Protein AF-A0ABD2FEE1-F1 (afdb_monomer)

Solvent-accessible surface area (backbone atoms only — not comparable to full-atom values): 7952 Å² total; per-residue (Å²): 116,72,44,91,71,91,64,67,90,88,63,53,66,87,74,91,76,68,91,64,96,68,89,80,49,99,90,56,87,85,88,85,85,83,93,76,57,69,76,60,55,74,72,54,55,78,47,76,75,32,64,66,50,75,69,55,56,52,48,51,48,55,50,54,52,52,53,50,50,52,54,55,58,57,72,69,66,71,54,83,91,71,59,72,97,54,96,89,64,86,84,78,61,66,69,58,56,51,54,50,51,56,52,48,52,55,46,42,77,76,35,79,62,73,82,79,117

Nearest PDB structures (foldseek):
  3wvz-assembly1_A  TM=9.418E-01  e=2.357E-13  Homo sapiens
  3ww0-assembly1_B  TM=7.562E-01  e=2.336E-09  Homo sapiens
  3ww0-assembly1_A  TM=5.260E-01  e=1.194E-09  Homo sapiens
  3wvz-assembly1_B  TM=5.230E-01  e=1.024E-08  Homo sapiens

pLDDT: mean 85.15, std 11.58, range [54.41, 98.0]

Organism: Daubentonia madagascariensis (NCBI:txid31869)

Structure (mmCIF, N/CA/C/O backbone):
data_AF-A0ABD2FEE1-F1
#
_entry.id   AF-A0ABD2FEE1-F1
#
loop_
_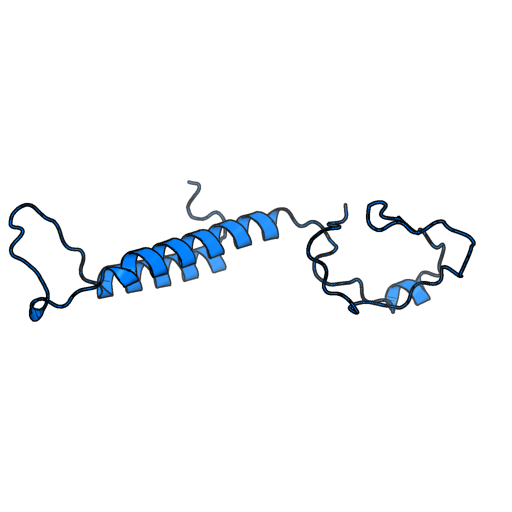atom_site.group_PDB
_atom_site.id
_atom_site.type_symbol
_atom_site.label_atom_id
_atom_site.label_alt_id
_atom_site.label_comp_id
_atom_site.label_asym_id
_atom_site.label_entity_id
_atom_site.label_seq_id
_atom_site.pdbx_PDB_ins_code
_atom_site.Cartn_x
_atom_site.Cartn_y
_atom_site.Cartn_z
_atom_site.occupancy
_atom_site.B_iso_or_equiv
_atom_site.auth_seq_id
_atom_site.auth_comp_id
_atom_site.auth_asym_id
_atom_site.auth_atom_id
_atom_site.pdbx_PDB_model_num
ATOM 1 N N . VAL A 1 1 ? 13.508 7.744 -22.233 1.00 68.44 1 VAL A N 1
ATOM 2 C CA . VAL A 1 1 ? 13.629 8.662 -21.073 1.00 68.44 1 VAL A CA 1
ATOM 3 C C . VAL A 1 1 ? 14.048 7.817 -19.885 1.00 68.44 1 VAL A C 1
ATOM 5 O O . VAL A 1 1 ? 13.447 6.763 -19.705 1.00 68.44 1 VAL A O 1
ATOM 8 N N . TRP A 1 2 ? 15.080 8.231 -19.147 1.00 73.75 2 TRP A N 1
ATOM 9 C CA . TRP A 1 2 ? 15.663 7.451 -18.049 1.00 73.75 2 TRP A CA 1
ATOM 10 C C . TRP A 1 2 ? 15.433 8.131 -16.696 1.00 73.75 2 TRP A C 1
ATOM 12 O O . TRP A 1 2 ? 15.519 9.359 -16.611 1.00 73.75 2 TRP A O 1
ATOM 22 N N . LEU A 1 3 ? 15.146 7.345 -15.657 1.00 71.88 3 LEU A N 1
ATOM 23 C CA . LEU A 1 3 ? 15.108 7.798 -14.271 1.00 71.88 3 LEU A CA 1
ATOM 24 C C . LEU A 1 3 ? 16.525 7.674 -13.698 1.00 71.88 3 LEU A C 1
ATOM 26 O O . LEU A 1 3 ? 17.106 6.595 -13.717 1.00 71.88 3 LEU A O 1
ATOM 30 N N . LEU A 1 4 ? 17.093 8.777 -13.209 1.00 74.88 4 LEU A N 1
ATOM 31 C CA . LEU A 1 4 ? 18.464 8.800 -12.671 1.00 74.88 4 LEU A CA 1
ATOM 32 C C . LEU A 1 4 ? 18.514 8.783 -11.132 1.00 74.88 4 LEU A C 1
ATOM 34 O O . LEU A 1 4 ? 19.596 8.813 -10.553 1.00 74.88 4 LEU A O 1
ATOM 38 N N . GLY A 1 5 ? 17.359 8.768 -10.460 1.00 69.38 5 GLY A N 1
ATOM 39 C CA . GLY A 1 5 ? 17.252 8.746 -8.999 1.00 69.38 5 GLY A CA 1
ATOM 40 C C . GLY A 1 5 ? 16.761 7.396 -8.480 1.00 69.38 5 GLY A C 1
ATOM 41 O O . GLY A 1 5 ? 15.926 6.765 -9.117 1.00 69.38 5 GLY A O 1
ATOM 42 N N . GLY A 1 6 ? 17.246 6.974 -7.309 1.00 68.94 6 GLY A N 1
ATOM 43 C CA . GLY A 1 6 ? 16.763 5.765 -6.627 1.00 68.94 6 GLY A CA 1
ATOM 44 C C . GLY A 1 6 ? 17.274 4.431 -7.184 1.00 68.94 6 GLY A C 1
ATOM 45 O O . GLY A 1 6 ? 16.699 3.402 -6.847 1.00 68.94 6 GLY A O 1
ATOM 46 N N . GLY A 1 7 ? 18.320 4.438 -8.018 1.00 68.06 7 GLY A N 1
ATOM 47 C CA . GLY A 1 7 ? 18.999 3.213 -8.454 1.00 68.06 7 GLY A CA 1
ATOM 48 C C . GLY A 1 7 ? 19.812 2.574 -7.324 1.00 68.06 7 GLY A C 1
ATOM 49 O O . GLY A 1 7 ? 20.407 3.284 -6.508 1.00 68.06 7 GLY A O 1
ATOM 50 N N . GLU A 1 8 ? 19.840 1.242 -7.276 1.00 73.25 8 GLU A N 1
ATOM 51 C CA . GLU A 1 8 ? 20.634 0.489 -6.305 1.00 73.25 8 GLU A CA 1
ATOM 52 C C . GLU A 1 8 ? 22.112 0.449 -6.732 1.00 73.25 8 GLU A C 1
ATOM 54 O O . GLU A 1 8 ? 22.450 0.190 -7.890 1.00 73.25 8 GLU A O 1
ATOM 59 N N . ALA A 1 9 ? 23.023 0.754 -5.80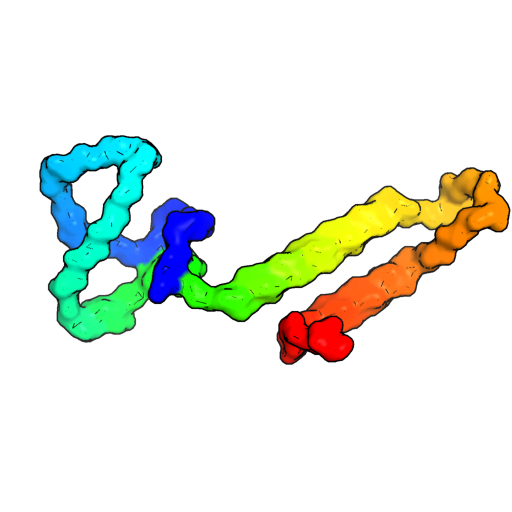4 1.00 74.69 9 ALA A N 1
ATOM 60 C CA . ALA A 1 9 ? 24.450 0.766 -6.102 1.00 74.69 9 ALA A CA 1
ATOM 61 C C . ALA A 1 9 ? 24.968 -0.666 -6.316 1.00 74.69 9 ALA A C 1
ATOM 63 O O . ALA A 1 9 ? 24.845 -1.506 -5.431 1.00 74.69 9 ALA A O 1
ATOM 64 N N . GLY A 1 10 ? 25.607 -0.920 -7.461 1.00 73.81 10 GLY A N 1
ATOM 65 C CA . GLY A 1 10 ? 26.174 -2.232 -7.800 1.00 73.81 10 GLY A CA 1
ATOM 66 C C . GLY A 1 10 ? 25.275 -3.115 -8.668 1.00 73.81 10 GLY A C 1
ATOM 67 O O . GLY A 1 10 ? 25.698 -4.205 -9.047 1.00 73.81 10 GLY A O 1
ATOM 68 N N . GLU A 1 11 ? 24.078 -2.647 -9.025 1.00 73.75 11 GLU A N 1
ATOM 69 C CA . GLU A 1 11 ? 23.214 -3.309 -10.001 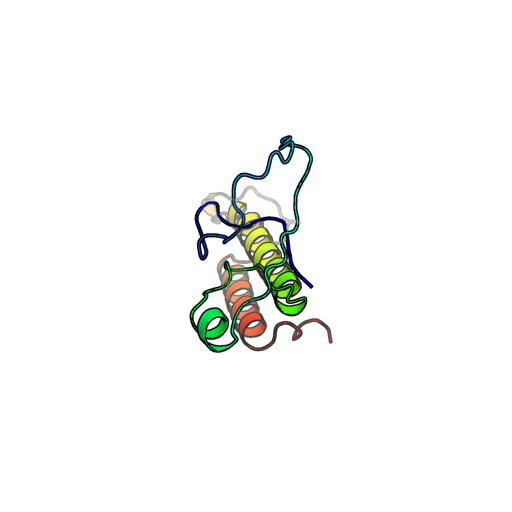1.00 73.75 11 GLU A CA 1
ATOM 70 C C . GLU A 1 11 ? 23.647 -2.965 -11.443 1.00 73.75 11 GLU A C 1
ATOM 72 O O . GLU A 1 11 ? 24.095 -1.849 -11.717 1.00 73.75 11 GLU A O 1
ATOM 77 N N . GLY A 1 12 ? 23.494 -3.910 -12.379 1.00 74.00 12 GLY A N 1
ATOM 78 C CA . GLY A 1 12 ? 23.735 -3.706 -13.816 1.00 74.00 12 GLY A CA 1
ATOM 79 C C . GLY A 1 12 ? 25.064 -4.229 -14.359 1.00 74.00 12 GLY A C 1
ATOM 80 O O . GLY A 1 12 ? 25.919 -4.748 -13.644 1.00 74.00 12 GLY A O 1
ATOM 81 N N . SER A 1 13 ? 25.222 -4.105 -15.677 1.00 79.38 13 SER A N 1
ATOM 82 C CA . SER A 1 13 ? 26.444 -4.504 -16.386 1.00 79.38 13 SER A CA 1
ATOM 83 C C . SER A 1 13 ? 27.573 -3.486 -16.163 1.00 79.38 13 SER A C 1
ATOM 85 O O . SER A 1 13 ? 27.320 -2.289 -16.020 1.00 79.38 13 SER A O 1
ATOM 87 N N . GLN A 1 14 ? 28.832 -3.940 -16.155 1.00 82.56 14 GLN A N 1
ATOM 88 C CA . GLN A 1 14 ? 29.983 -3.028 -16.113 1.00 82.56 14 GLN A CA 1
ATOM 89 C C . GLN A 1 14 ? 30.017 -2.121 -17.350 1.00 82.56 14 GLN A C 1
ATOM 91 O O . GLN A 1 14 ? 29.641 -2.531 -18.445 1.00 82.56 14 GLN A O 1
ATOM 96 N N . HIS A 1 15 ? 30.496 -0.886 -17.182 1.00 84.94 15 HIS A N 1
ATOM 97 C CA . HIS A 1 15 ? 30.536 0.094 -18.264 1.00 84.94 15 HIS A CA 1
ATOM 98 C C . HIS A 1 15 ? 31.853 0.031 -19.069 1.00 84.94 15 HIS A C 1
ATOM 100 O O . HIS A 1 15 ? 32.925 -0.127 -18.478 1.00 84.94 15 HIS A O 1
ATOM 106 N N . PRO A 1 16 ? 31.832 0.268 -20.395 1.00 86.62 16 PRO A N 1
ATOM 107 C CA . PRO A 1 16 ? 33.035 0.254 -21.236 1.00 86.62 16 PRO A CA 1
ATOM 108 C C . PRO A 1 16 ? 33.882 1.538 -21.133 1.00 86.62 16 PRO A C 1
ATOM 110 O O . PRO A 1 16 ? 34.928 1.651 -21.771 1.00 86.62 16 PRO A O 1
ATOM 113 N N . PHE A 1 17 ? 33.453 2.535 -20.348 1.00 85.69 17 PHE A N 1
ATOM 114 C CA . PHE A 1 17 ? 34.181 3.796 -20.200 1.00 85.69 17 PHE A CA 1
ATOM 115 C C . PHE A 1 17 ? 35.471 3.594 -19.396 1.00 85.69 17 PHE A C 1
ATOM 117 O O . PHE A 1 17 ? 35.440 3.398 -18.179 1.00 85.69 17 PHE A O 1
ATOM 124 N N . GLY A 1 18 ? 36.613 3.660 -20.082 1.00 79.25 18 GLY A N 1
ATOM 125 C CA . GLY A 1 18 ? 37.927 3.684 -19.444 1.00 79.25 18 GLY A CA 1
ATOM 126 C C . GLY A 1 18 ? 38.130 4.928 -18.572 1.00 79.25 18 GLY A C 1
ATOM 127 O O . GLY A 1 18 ? 37.379 5.903 -18.656 1.00 79.25 18 GLY A O 1
ATOM 128 N N . ALA A 1 19 ? 39.176 4.915 -17.743 1.00 67.25 19 ALA A N 1
ATOM 129 C CA . ALA A 1 19 ? 39.576 6.055 -16.920 1.00 67.25 19 ALA A CA 1
ATOM 130 C C . ALA A 1 19 ? 40.179 7.181 -17.783 1.00 67.25 19 ALA A C 1
ATOM 132 O O . ALA A 1 19 ? 41.372 7.465 -17.728 1.00 67.25 19 ALA A O 1
ATOM 133 N N . MET A 1 20 ? 39.358 7.833 -18.609 1.00 62.97 20 MET A N 1
ATOM 134 C CA . MET A 1 20 ? 39.681 9.178 -19.074 1.00 62.97 20 MET A CA 1
ATOM 135 C C . MET A 1 20 ? 39.770 10.094 -17.853 1.00 62.97 20 MET A C 1
ATOM 137 O O . MET A 1 20 ? 39.110 9.846 -16.841 1.00 62.97 20 MET A O 1
ATOM 141 N N . ASN A 1 21 ? 40.585 11.145 -17.945 1.00 70.25 21 ASN A N 1
ATOM 142 C CA . ASN A 1 21 ? 40.823 12.120 -16.879 1.00 70.25 21 ASN A CA 1
ATOM 143 C C . ASN A 1 21 ? 39.586 13.023 -16.675 1.00 70.25 21 ASN A C 1
ATOM 145 O O . ASN A 1 21 ? 39.629 14.241 -16.833 1.00 70.25 21 ASN A O 1
ATOM 149 N N . ILE A 1 22 ? 38.439 12.400 -16.420 1.00 68.06 22 ILE A N 1
ATOM 150 C CA . ILE A 1 22 ? 37.156 13.041 -16.219 1.00 68.06 22 ILE A CA 1
ATOM 151 C C . ILE A 1 22 ? 37.108 13.423 -14.748 1.00 68.06 22 ILE A C 1
ATOM 153 O O . ILE A 1 22 ? 37.098 12.559 -13.871 1.00 68.06 22 ILE A O 1
ATOM 157 N N . VAL A 1 23 ? 37.085 14.724 -14.480 1.00 75.88 23 VAL A N 1
ATOM 158 C CA . VAL A 1 23 ? 36.940 15.249 -13.124 1.00 75.88 23 VAL A CA 1
ATOM 159 C C . VAL A 1 23 ? 35.594 14.775 -12.573 1.00 75.88 23 VAL A C 1
ATOM 161 O O . VAL A 1 23 ? 34.535 15.168 -13.061 1.00 75.88 23 VAL A O 1
ATOM 164 N N . ARG A 1 24 ? 35.636 13.885 -11.579 1.00 75.62 24 ARG A N 1
ATOM 165 C CA . ARG A 1 24 ? 34.452 13.399 -10.866 1.00 75.62 24 ARG A CA 1
ATOM 166 C C . ARG A 1 24 ? 34.305 14.202 -9.586 1.00 75.62 24 ARG A C 1
ATOM 168 O O . ARG A 1 24 ? 35.172 14.138 -8.717 1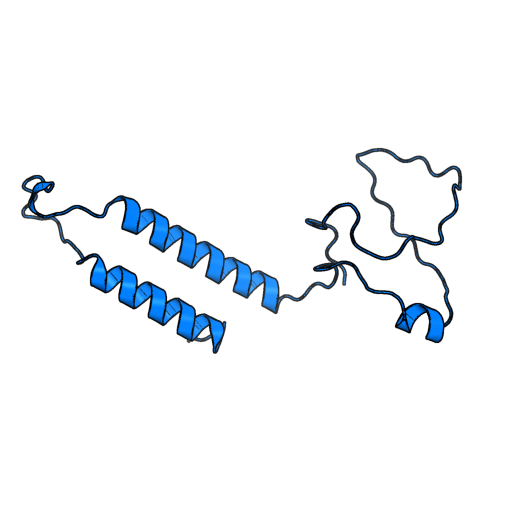.00 75.62 24 ARG A O 1
ATOM 175 N N . THR A 1 25 ? 33.211 14.940 -9.464 1.00 83.00 25 THR A N 1
ATOM 176 C CA . THR A 1 25 ? 32.814 15.576 -8.206 1.00 83.00 25 THR A CA 1
ATOM 177 C C . THR A 1 25 ? 31.463 15.018 -7.758 1.00 83.00 25 THR A C 1
ATOM 179 O O . THR A 1 25 ? 30.640 14.679 -8.608 1.00 83.00 25 THR A O 1
ATOM 182 N N . PRO A 1 26 ? 31.190 14.924 -6.442 1.00 82.88 26 PRO A N 1
ATOM 183 C CA . PRO A 1 26 ? 29.932 14.361 -5.938 1.00 82.88 26 PRO A CA 1
ATOM 184 C C . PRO A 1 26 ? 28.666 15.083 -6.426 1.00 82.88 26 PRO A C 1
ATOM 186 O O . PRO A 1 26 ? 27.586 14.505 -6.420 1.00 82.88 26 PRO A O 1
ATOM 189 N N . SER A 1 27 ? 28.787 16.346 -6.841 1.00 87.38 27 SER A N 1
ATOM 190 C CA . SER A 1 27 ? 27.683 17.173 -7.332 1.00 87.38 27 SER A CA 1
ATOM 191 C C . SER A 1 27 ? 27.455 17.085 -8.845 1.00 87.38 27 SER A C 1
ATOM 193 O O . SER A 1 27 ? 26.504 17.689 -9.340 1.00 87.38 27 SER A O 1
ATOM 195 N N . VAL A 1 28 ? 28.306 16.369 -9.592 1.00 84.94 28 VAL A N 1
ATOM 196 C CA . VAL A 1 28 ? 28.250 16.302 -11.060 1.00 84.94 28 VAL A CA 1
ATOM 197 C C . VAL A 1 28 ? 28.045 14.858 -11.514 1.00 84.94 28 VAL A C 1
ATOM 199 O O . VAL A 1 28 ? 28.941 14.023 -11.415 1.00 84.94 28 VAL A O 1
ATOM 202 N N . ALA A 1 29 ? 26.860 14.577 -12.060 1.00 84.81 29 ALA A N 1
ATOM 203 C CA . ALA A 1 29 ? 26.549 13.311 -12.718 1.00 84.81 29 ALA A CA 1
ATOM 204 C C . ALA A 1 29 ? 27.047 13.298 -14.176 1.00 84.81 29 ALA A C 1
ATOM 206 O O . ALA A 1 29 ? 27.208 14.347 -14.801 1.00 84.81 29 ALA A O 1
ATOM 207 N N . GLN A 1 30 ? 27.277 12.105 -14.728 1.00 85.56 30 GLN A N 1
ATOM 208 C CA . GLN A 1 30 ? 27.776 11.909 -16.093 1.00 85.56 30 GLN A CA 1
ATOM 209 C C . GLN A 1 30 ? 26.851 10.970 -16.867 1.00 85.56 30 GLN A C 1
ATOM 211 O O . GLN A 1 30 ? 26.309 10.024 -16.301 1.00 85.56 30 GLN A O 1
ATOM 216 N N . ILE A 1 31 ? 26.701 11.222 -18.168 1.00 86.06 31 ILE A N 1
ATOM 217 C CA . ILE A 1 31 ? 25.996 10.338 -19.100 1.00 86.06 31 ILE A CA 1
ATOM 218 C C . ILE A 1 31 ? 27.029 9.815 -20.092 1.00 86.06 31 ILE A C 1
ATOM 220 O O . ILE A 1 31 ? 27.637 10.593 -20.825 1.00 86.06 31 ILE A O 1
ATOM 224 N N . GLY A 1 32 ? 27.236 8.502 -20.097 1.00 87.88 32 GLY A N 1
ATOM 225 C CA . GLY A 1 32 ? 28.094 7.829 -21.062 1.00 87.88 32 GLY A CA 1
ATOM 226 C C . GLY A 1 32 ? 27.255 7.161 -22.146 1.00 87.88 32 GLY A C 1
ATOM 227 O O . GLY A 1 32 ? 26.308 6.443 -21.835 1.00 87.88 32 GLY A O 1
ATOM 228 N N . ILE A 1 33 ? 27.610 7.377 -23.412 1.00 89.62 33 ILE A N 1
ATOM 229 C CA . ILE A 1 33 ? 26.996 6.699 -24.559 1.00 89.62 33 ILE A CA 1
ATOM 230 C C . ILE A 1 33 ? 28.096 5.905 -25.260 1.00 89.62 33 ILE A C 1
ATOM 232 O O . ILE A 1 33 ? 29.090 6.481 -25.701 1.00 89.62 33 ILE A O 1
ATOM 236 N N . SER A 1 34 ? 27.922 4.589 -25.330 1.00 90.19 34 SER A N 1
ATOM 237 C CA . SER A 1 34 ? 28.811 3.670 -26.040 1.00 90.19 34 SER A CA 1
ATOM 238 C C . SER A 1 34 ? 28.116 3.169 -27.303 1.00 90.19 34 SER A C 1
ATOM 240 O O . SER A 1 34 ? 26.914 2.904 -27.285 1.00 90.19 34 SER A O 1
ATOM 242 N N . VAL A 1 35 ? 28.857 3.065 -28.407 1.00 92.12 35 VAL A N 1
ATOM 243 C CA . VAL A 1 35 ? 28.372 2.426 -29.636 1.00 92.12 35 VAL A CA 1
ATOM 244 C C . VAL A 1 35 ? 28.793 0.964 -29.583 1.00 92.12 35 VAL A C 1
ATOM 246 O O . VAL A 1 35 ? 29.984 0.665 -29.599 1.00 92.12 35 VAL A O 1
ATOM 249 N N . GLU A 1 36 ? 27.821 0.060 -29.514 1.00 90.75 36 GLU A N 1
ATOM 250 C CA . GLU A 1 36 ? 28.042 -1.379 -29.343 1.00 90.75 36 GLU A CA 1
ATOM 251 C C . GLU A 1 36 ? 27.290 -2.187 -30.408 1.00 90.75 36 GLU A C 1
ATOM 253 O O . GLU A 1 36 ? 26.355 -1.693 -31.043 1.00 90.75 36 GLU A O 1
ATOM 258 N N . LEU A 1 37 ? 27.707 -3.439 -30.617 1.00 93.62 37 LEU A N 1
ATOM 259 C CA . LEU A 1 37 ? 27.010 -4.371 -31.505 1.00 93.62 37 LEU A CA 1
ATOM 260 C C . LEU A 1 37 ? 25.655 -4.766 -30.900 1.00 93.62 37 LEU A C 1
ATOM 262 O O . LEU A 1 37 ? 25.548 -4.969 -29.690 1.00 93.62 37 LEU A O 1
ATOM 266 N N . LEU A 1 38 ? 24.629 -4.937 -31.741 1.00 92.31 38 LEU A N 1
ATOM 267 C CA . LEU A 1 38 ? 23.280 -5.305 -31.284 1.00 92.31 38 LEU A CA 1
ATOM 268 C C . LEU A 1 38 ? 23.263 -6.635 -30.516 1.00 92.31 38 LEU A C 1
ATOM 270 O O . LEU A 1 38 ? 22.571 -6.743 -29.507 1.00 92.31 38 LEU A O 1
ATOM 274 N N . ASP A 1 39 ? 24.069 -7.609 -30.945 1.00 92.44 39 ASP A N 1
ATOM 275 C CA . ASP A 1 39 ? 24.182 -8.905 -30.267 1.00 92.44 39 ASP A CA 1
ATOM 276 C C . ASP A 1 39 ? 24.771 -8.770 -28.854 1.00 92.44 39 ASP A C 1
ATOM 278 O O . ASP A 1 39 ? 24.374 -9.493 -27.943 1.00 92.44 39 ASP A O 1
ATOM 282 N N . SER A 1 40 ? 25.683 -7.812 -28.646 1.00 86.88 40 SER A N 1
ATOM 283 C CA . SER A 1 40 ? 26.244 -7.504 -27.326 1.00 86.88 40 SER A CA 1
ATOM 284 C C . SER A 1 40 ? 25.225 -6.788 -26.438 1.00 86.88 40 SER A C 1
ATOM 286 O O . SER A 1 40 ? 25.096 -7.131 -25.266 1.00 86.88 40 SER A O 1
ATOM 288 N N . LEU A 1 41 ? 24.450 -5.851 -26.998 1.00 86.75 41 LEU A N 1
ATOM 289 C CA . LEU A 1 41 ? 23.385 -5.146 -26.272 1.00 86.75 41 LEU A CA 1
ATOM 290 C C . LEU A 1 41 ? 22.269 -6.092 -25.814 1.00 86.75 41 LEU A C 1
ATOM 292 O O . LEU A 1 41 ? 21.755 -5.936 -24.711 1.00 86.75 41 LEU A O 1
ATOM 296 N N . ALA A 1 42 ? 21.921 -7.094 -26.624 1.00 86.75 42 ALA A N 1
ATOM 297 C CA . ALA A 1 42 ? 20.899 -8.083 -26.279 1.00 86.75 42 ALA A CA 1
ATOM 298 C C . ALA A 1 42 ? 21.268 -8.946 -25.056 1.00 86.75 42 ALA A C 1
ATOM 300 O O . ALA A 1 42 ? 20.384 -9.536 -24.437 1.00 86.75 42 ALA A O 1
ATOM 301 N N . GLN A 1 43 ? 22.556 -9.023 -24.706 1.00 86.88 43 GLN A N 1
ATOM 302 C CA . GLN A 1 43 ? 23.051 -9.739 -23.527 1.00 86.88 43 GLN A CA 1
ATOM 303 C C . GLN A 1 43 ? 23.210 -8.841 -22.292 1.00 86.88 43 GLN A C 1
ATOM 305 O O . GLN A 1 43 ? 23.506 -9.350 -21.211 1.00 86.88 43 GLN A O 1
ATOM 310 N N . GLN A 1 44 ? 23.025 -7.524 -22.425 1.00 83.75 44 GLN A N 1
ATOM 311 C CA . GLN A 1 44 ? 23.090 -6.608 -21.291 1.00 83.75 44 GLN A CA 1
ATOM 312 C C . GLN A 1 44 ? 21.752 -6.562 -20.558 1.00 83.75 44 GLN A C 1
ATOM 314 O O . GLN A 1 44 ? 20.692 -6.406 -21.163 1.00 83.75 44 GLN A O 1
ATOM 319 N N . THR A 1 45 ? 21.814 -6.620 -19.230 1.00 78.62 45 THR A N 1
ATOM 320 C CA . THR A 1 45 ? 20.660 -6.358 -18.367 1.00 78.62 45 THR A CA 1
ATOM 321 C C . THR A 1 45 ? 20.722 -4.900 -17.907 1.00 78.62 45 THR A C 1
ATOM 323 O O . THR A 1 45 ? 21.659 -4.543 -17.179 1.00 78.62 45 THR A O 1
ATOM 326 N N . PRO A 1 46 ? 19.775 -4.037 -18.324 1.00 75.62 46 PRO A N 1
ATOM 327 C CA . PRO A 1 46 ? 19.640 -2.696 -17.766 1.00 75.62 46 PRO A CA 1
ATOM 328 C C . PRO A 1 46 ? 19.373 -2.767 -16.261 1.00 75.62 46 PRO A C 1
ATOM 330 O O . PRO A 1 46 ? 18.734 -3.707 -15.794 1.00 75.62 46 PRO A O 1
ATOM 333 N N . VAL A 1 47 ? 19.817 -1.758 -15.509 1.00 76.00 47 VAL A N 1
ATOM 334 C CA . VAL A 1 47 ? 19.484 -1.661 -14.078 1.00 76.00 47 VAL A CA 1
ATOM 335 C C . VAL A 1 47 ? 17.977 -1.493 -13.883 1.00 76.00 47 VAL A C 1
ATOM 337 O O . VAL A 1 47 ? 17.315 -0.794 -14.666 1.00 76.00 47 VAL A O 1
ATOM 340 N N . GLY A 1 48 ? 17.432 -2.130 -12.846 1.00 65.50 48 GLY A N 1
ATOM 341 C CA . GLY A 1 48 ? 16.033 -2.010 -12.462 1.00 65.50 48 GLY A CA 1
ATOM 342 C C . GLY A 1 48 ? 15.626 -0.547 -12.273 1.00 65.50 48 GLY A C 1
ATOM 343 O O . GLY A 1 48 ? 16.407 0.288 -11.822 1.00 65.50 48 GLY A O 1
ATOM 344 N N . ASN A 1 49 ? 14.393 -0.215 -12.661 1.00 63.69 49 ASN A N 1
ATOM 345 C CA . ASN A 1 49 ? 13.793 1.123 -12.541 1.00 63.69 49 ASN A CA 1
ATOM 346 C C . ASN A 1 49 ? 14.452 2.249 -13.370 1.00 63.69 49 ASN A C 1
ATOM 348 O O . ASN A 1 49 ? 14.036 3.403 -13.256 1.00 63.69 49 ASN A O 1
ATOM 352 N N . ALA A 1 50 ? 15.426 1.952 -14.239 1.00 64.69 50 ALA A N 1
ATOM 353 C CA . ALA A 1 50 ? 16.045 2.960 -15.105 1.00 64.69 50 ALA A CA 1
ATOM 354 C C . ALA A 1 50 ? 15.083 3.508 -16.170 1.00 64.69 50 ALA A C 1
ATOM 356 O O . ALA A 1 50 ? 15.196 4.662 -16.581 1.00 64.69 50 ALA A O 1
ATOM 357 N N . ALA A 1 51 ? 14.134 2.696 -16.638 1.00 65.00 51 ALA A N 1
ATOM 358 C CA . ALA A 1 51 ? 13.121 3.132 -17.589 1.00 65.00 51 ALA A CA 1
ATOM 359 C C . ALA A 1 51 ? 12.016 3.919 -16.866 1.00 65.00 51 ALA A C 1
ATOM 361 O O . ALA A 1 51 ? 11.414 3.431 -15.912 1.00 65.00 51 ALA A O 1
ATOM 362 N N . VAL A 1 52 ? 11.721 5.138 -17.334 1.00 57.38 52 VAL A N 1
ATOM 363 C CA . VAL A 1 52 ? 10.581 5.907 -16.812 1.00 57.38 52 VAL A CA 1
ATOM 364 C C . VAL A 1 52 ? 9.284 5.311 -17.349 1.00 57.38 52 VAL A C 1
ATOM 366 O O . VAL A 1 52 ? 8.928 5.535 -18.505 1.00 57.38 52 VAL A O 1
ATOM 369 N N . SER A 1 53 ? 8.549 4.624 -16.483 1.00 56.72 53 SER A N 1
ATOM 370 C CA . SER A 1 53 ? 7.154 4.250 -16.709 1.00 56.72 53 SER A CA 1
ATOM 371 C C . SER A 1 53 ? 6.258 5.139 -15.846 1.00 56.72 53 SER A C 1
ATOM 373 O O . SER A 1 53 ? 6.208 4.995 -14.627 1.00 56.72 53 SER A O 1
ATOM 375 N N . SER A 1 54 ? 5.520 6.068 -16.463 1.00 54.41 54 SER A N 1
ATOM 376 C CA . SER A 1 54 ? 4.577 6.943 -15.737 1.00 54.41 54 SER A CA 1
ATOM 377 C C . SER A 1 54 ? 3.460 6.160 -15.029 1.00 54.41 54 SER A C 1
ATOM 379 O O . SER A 1 54 ? 2.948 6.601 -13.999 1.00 54.41 54 SER A O 1
ATOM 381 N N . VAL A 1 55 ? 3.121 4.977 -15.552 1.00 57.44 55 VAL A N 1
ATOM 382 C CA . VAL A 1 55 ? 2.182 4.017 -14.950 1.00 57.44 55 VAL A CA 1
ATOM 383 C C . VAL A 1 55 ? 2.693 3.479 -13.608 1.00 57.44 55 VAL A C 1
ATOM 385 O O . VAL A 1 55 ? 1.903 3.346 -12.669 1.00 57.44 55 VAL A O 1
ATOM 388 N N . ASP A 1 56 ? 4.001 3.246 -13.474 1.00 68.25 56 ASP A N 1
ATOM 389 C CA . ASP A 1 56 ? 4.586 2.692 -12.248 1.00 68.25 56 ASP A CA 1
ATOM 390 C C . ASP A 1 56 ? 4.635 3.738 -11.130 1.00 68.25 56 ASP A C 1
ATOM 392 O O . ASP A 1 56 ? 4.314 3.432 -9.981 1.00 68.25 56 ASP A O 1
ATOM 396 N N . SER A 1 57 ? 4.929 5.003 -11.454 1.00 72.62 57 SER A N 1
ATOM 397 C CA . SER A 1 57 ? 4.970 6.082 -10.454 1.00 72.62 57 SER A CA 1
ATOM 398 C C . SER A 1 57 ? 3.604 6.352 -9.815 1.00 72.62 57 SER A C 1
ATOM 400 O O . SER A 1 57 ? 3.514 6.549 -8.602 1.00 72.62 57 SER A O 1
ATOM 402 N N . PHE A 1 58 ? 2.526 6.343 -10.606 1.00 76.69 58 PHE A N 1
ATOM 403 C CA . PHE A 1 58 ? 1.178 6.572 -10.079 1.00 76.69 58 PHE A CA 1
ATOM 404 C C . PHE A 1 58 ? 0.691 5.391 -9.236 1.00 76.69 58 PHE A C 1
ATOM 406 O O . PHE A 1 58 ? 0.174 5.588 -8.138 1.00 76.69 58 PHE A O 1
ATOM 413 N N . THR A 1 59 ? 0.931 4.167 -9.709 1.00 82.31 59 THR A N 1
ATOM 414 C CA . THR A 1 59 ? 0.597 2.945 -8.966 1.00 82.31 59 THR A CA 1
ATOM 415 C C . THR A 1 59 ? 1.339 2.898 -7.629 1.00 82.31 59 THR A C 1
ATOM 417 O O . THR A 1 59 ? 0.719 2.655 -6.593 1.00 82.31 59 THR A O 1
ATOM 420 N N . GLN A 1 60 ? 2.638 3.222 -7.622 1.00 84.56 60 GLN A N 1
ATOM 421 C CA . GLN A 1 60 ? 3.445 3.291 -6.404 1.00 84.56 60 GLN A CA 1
ATOM 422 C C . GLN A 1 60 ? 2.925 4.353 -5.426 1.00 84.56 60 GLN A C 1
ATOM 424 O O . GLN A 1 60 ? 2.855 4.098 -4.223 1.00 84.56 60 GLN A O 1
ATOM 429 N N . PHE A 1 61 ? 2.540 5.533 -5.924 1.00 87.69 61 PHE A N 1
ATOM 430 C CA . PHE A 1 61 ? 1.930 6.567 -5.091 1.00 87.69 61 PHE A CA 1
ATOM 431 C C . PHE A 1 61 ? 0.633 6.069 -4.443 1.00 87.69 61 PHE A C 1
ATOM 433 O O . PHE A 1 61 ? 0.486 6.168 -3.224 1.00 87.69 61 PHE A O 1
ATOM 440 N N . THR A 1 62 ? -0.289 5.496 -5.226 1.00 88.25 62 THR A N 1
ATOM 441 C CA . THR A 1 62 ? -1.577 5.023 -4.700 1.00 88.25 62 THR A CA 1
ATOM 442 C C . THR A 1 62 ? -1.398 3.889 -3.690 1.00 88.25 62 THR A C 1
ATOM 444 O O . THR A 1 62 ? -2.064 3.897 -2.658 1.00 88.25 62 THR A O 1
ATOM 447 N N . GLN A 1 63 ? -0.463 2.964 -3.929 1.00 90.31 63 GLN A N 1
ATOM 448 C CA . GLN A 1 63 ? -0.115 1.909 -2.971 1.00 90.31 63 GLN A CA 1
ATOM 449 C C . GLN A 1 63 ? 0.421 2.491 -1.659 1.00 90.31 63 GLN A C 1
ATOM 451 O O . GLN A 1 63 ? -0.123 2.212 -0.594 1.00 90.31 63 GLN A O 1
ATOM 456 N N . LYS A 1 64 ? 1.430 3.370 -1.726 1.00 93.19 64 LYS A N 1
ATOM 457 C CA . LYS A 1 64 ? 2.016 3.985 -0.524 1.00 93.19 64 LYS A CA 1
ATOM 458 C C . LYS A 1 64 ? 0.998 4.796 0.272 1.00 93.19 64 LYS A C 1
ATOM 460 O O . LYS A 1 64 ? 1.040 4.782 1.499 1.00 93.19 64 LYS A O 1
ATOM 465 N N . MET A 1 65 ? 0.106 5.514 -0.407 1.00 93.69 65 MET A N 1
ATOM 466 C CA . MET A 1 65 ? -0.915 6.330 0.249 1.00 93.69 65 MET A CA 1
ATOM 467 C C . MET A 1 65 ? -1.966 5.457 0.949 1.00 93.69 65 MET A C 1
ATOM 469 O O . MET A 1 65 ? -2.347 5.747 2.083 1.00 93.69 65 MET A O 1
ATOM 473 N N . LEU A 1 66 ? -2.359 4.348 0.319 1.00 94.12 66 LEU A N 1
ATOM 474 C CA . LEU A 1 66 ? -3.267 3.365 0.904 1.00 94.12 66 LEU A CA 1
ATOM 475 C C . LEU A 1 66 ? -2.669 2.699 2.152 1.00 94.12 66 LEU A C 1
ATOM 477 O O . LEU A 1 66 ? -3.332 2.643 3.189 1.00 94.12 66 LEU A O 1
ATOM 481 N N . ASP A 1 67 ? -1.410 2.261 2.076 1.00 94.19 67 ASP A N 1
ATOM 482 C CA . ASP A 1 67 ? -0.700 1.653 3.206 1.00 94.19 67 ASP A CA 1
ATOM 483 C C . ASP A 1 67 ? -0.506 2.661 4.346 1.00 94.19 67 ASP A C 1
ATOM 485 O O . ASP A 1 67 ? -0.707 2.341 5.519 1.00 94.19 67 ASP A O 1
ATOM 489 N N . ASN A 1 68 ? -0.149 3.907 4.016 1.00 97.12 68 ASN A N 1
ATOM 490 C CA . ASN A 1 68 ? -0.002 4.980 4.995 1.00 97.12 68 ASN A CA 1
ATOM 491 C C . ASN A 1 68 ? -1.309 5.232 5.759 1.00 97.12 68 ASN A C 1
ATOM 493 O O . ASN A 1 68 ? -1.293 5.265 6.990 1.00 97.12 68 ASN A O 1
ATOM 497 N N . PHE A 1 69 ? -2.432 5.353 5.045 1.00 97.00 69 PHE A N 1
ATOM 498 C CA . PHE A 1 69 ? -3.738 5.566 5.663 1.00 97.00 69 PHE A CA 1
ATOM 499 C C . PHE A 1 69 ? -4.148 4.391 6.555 1.00 97.00 69 PHE A C 1
ATOM 501 O O . PHE A 1 69 ? -4.553 4.611 7.697 1.00 97.00 69 PHE A O 1
ATOM 508 N N . TYR A 1 70 ? -4.020 3.152 6.069 1.00 97.19 70 TYR A N 1
ATOM 509 C CA . TYR A 1 70 ? -4.392 1.973 6.851 1.00 97.19 70 TYR A CA 1
ATOM 510 C C . TYR A 1 70 ? -3.565 1.859 8.137 1.00 97.19 70 TYR A C 1
ATOM 512 O O . TYR A 1 70 ? -4.130 1.63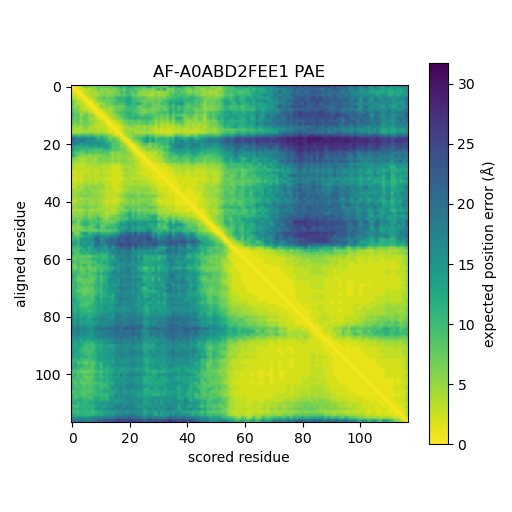4 9.209 1.00 97.19 70 TYR A O 1
ATOM 520 N N . ASN A 1 71 ? -2.249 2.080 8.054 1.00 97.38 71 ASN A N 1
ATOM 521 C CA . ASN A 1 71 ? -1.365 2.061 9.220 1.00 97.38 71 ASN A CA 1
ATOM 522 C C . ASN A 1 71 ? -1.713 3.169 10.221 1.00 97.38 71 ASN A C 1
ATOM 524 O O . ASN A 1 71 ? -1.777 2.913 11.424 1.00 97.38 71 ASN A O 1
ATOM 528 N N . PHE A 1 72 ? -1.987 4.382 9.731 1.00 98.00 72 PHE A N 1
ATOM 529 C CA . PHE A 1 72 ? -2.415 5.493 10.575 1.00 98.00 72 PHE A CA 1
ATOM 530 C C . PHE A 1 72 ? -3.737 5.171 11.282 1.00 98.00 72 PHE A C 1
ATOM 532 O O . PHE A 1 72 ? -3.776 5.182 12.507 1.00 98.00 72 PHE A O 1
ATOM 539 N N . ALA A 1 73 ? -4.791 4.801 10.550 1.00 96.94 73 ALA A N 1
ATOM 540 C CA . ALA A 1 73 ? -6.097 4.475 11.128 1.00 96.94 73 ALA A CA 1
ATOM 541 C C . ALA A 1 73 ? -6.025 3.305 12.127 1.00 96.94 73 ALA A C 1
ATOM 543 O O . ALA A 1 73 ? -6.624 3.365 13.200 1.00 96.94 73 ALA A O 1
ATOM 544 N N . SER A 1 74 ? -5.247 2.267 11.808 1.00 96.19 74 SER A N 1
ATOM 545 C CA . SER A 1 74 ? -5.072 1.093 12.672 1.00 96.19 74 SER A CA 1
ATOM 546 C C . SER A 1 74 ? -4.356 1.418 13.984 1.00 96.19 74 SER A C 1
ATOM 548 O O . SER A 1 74 ? -4.610 0.755 14.986 1.00 96.19 74 SER A O 1
ATOM 550 N N . SER A 1 75 ? -3.510 2.454 14.017 1.00 97.44 75 SER A N 1
ATOM 551 C CA . SER A 1 75 ? -2.847 2.900 15.252 1.00 97.44 75 SER A CA 1
ATOM 552 C C . SER A 1 75 ? -3.808 3.476 16.302 1.00 97.44 75 SER A C 1
ATOM 554 O O . SER A 1 75 ? -3.467 3.509 17.481 1.00 97.44 75 SER A O 1
ATOM 556 N N . PHE A 1 76 ? -5.025 3.859 15.897 1.00 96.50 76 PHE A N 1
ATOM 557 C CA . PHE A 1 76 ? -6.092 4.322 16.793 1.00 96.50 76 PHE A CA 1
ATOM 558 C C . PHE A 1 76 ? -7.109 3.225 17.130 1.00 96.50 76 PHE A C 1
ATOM 560 O O . PHE A 1 76 ? -8.121 3.498 17.776 1.00 96.50 76 PHE A O 1
ATOM 567 N N . ALA A 1 77 ? -6.885 1.983 16.689 1.00 96.50 77 ALA A N 1
ATOM 568 C CA . ALA A 1 77 ? -7.783 0.887 17.009 1.00 96.50 77 ALA A CA 1
ATOM 569 C C . ALA A 1 77 ? -7.773 0.618 18.521 1.00 96.50 77 ALA A C 1
ATOM 571 O O . ALA A 1 77 ? -6.741 0.302 19.110 1.00 96.50 77 ALA A O 1
ATOM 572 N N . VAL A 1 78 ? -8.949 0.707 19.139 1.00 96.31 78 VAL A N 1
ATOM 573 C CA . VAL A 1 78 ? -9.149 0.455 20.568 1.00 96.31 78 VAL A CA 1
ATOM 574 C C . VAL A 1 78 ?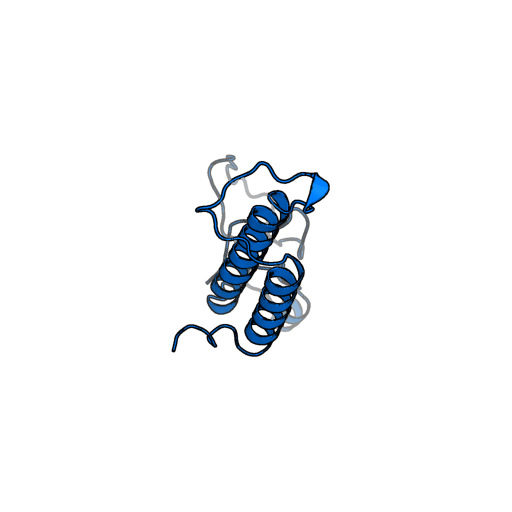 -10.261 -0.564 20.773 1.00 96.31 78 VAL A C 1
ATOM 576 O O . VAL A 1 78 ? -11.251 -0.597 20.037 1.00 96.31 78 VAL A O 1
ATOM 579 N N . SER A 1 79 ? -10.105 -1.413 21.786 1.00 96.44 79 SER A N 1
ATOM 580 C CA . SER A 1 79 ? -11.202 -2.263 22.251 1.00 96.44 79 SER A CA 1
ATOM 581 C C . SER A 1 79 ? -12.200 -1.448 23.078 1.00 96.44 79 SER A C 1
ATOM 583 O O . SER A 1 79 ? -11.848 -0.415 23.645 1.00 96.44 79 SER A O 1
ATOM 585 N N . GLN A 1 80 ? -13.434 -1.942 23.223 1.00 93.31 80 GLN A N 1
ATOM 586 C CA . GLN A 1 80 ? -14.445 -1.285 24.066 1.00 93.31 80 GLN A CA 1
ATOM 587 C C . GLN A 1 80 ? -13.969 -1.092 25.518 1.00 93.31 80 GLN A C 1
ATOM 589 O O . GLN A 1 80 ? -14.335 -0.112 26.153 1.00 93.31 80 GLN A O 1
ATOM 594 N N . ALA A 1 81 ? -13.109 -1.982 26.027 1.00 96.31 81 ALA A N 1
ATOM 595 C CA . ALA A 1 81 ? -12.548 -1.887 27.376 1.00 96.31 81 ALA A CA 1
ATOM 596 C C . ALA A 1 81 ? -11.531 -0.741 27.548 1.00 96.31 81 ALA A C 1
ATOM 598 O O . ALA A 1 81 ? -11.237 -0.352 28.674 1.00 96.31 81 ALA A O 1
ATOM 599 N N . GLN A 1 82 ? -10.976 -0.222 26.450 1.00 94.88 82 GLN A N 1
ATOM 600 C CA . GLN A 1 82 ? -9.980 0.857 26.444 1.00 94.88 82 GLN A CA 1
ATOM 601 C C . GLN A 1 82 ? -10.585 2.216 26.060 1.00 94.88 82 GLN A C 1
ATOM 603 O O . GLN A 1 82 ? -9.889 3.227 26.117 1.00 94.88 82 GLN A O 1
ATOM 608 N N . MET A 1 83 ? -11.857 2.249 25.649 1.00 93.94 83 MET A N 1
ATOM 609 C CA . MET A 1 83 ? -12.541 3.478 25.253 1.00 93.94 83 MET A CA 1
ATOM 610 C C . MET A 1 83 ? -12.847 4.360 26.465 1.00 93.94 83 MET A C 1
ATOM 612 O O . MET A 1 83 ? -13.315 3.889 27.502 1.00 93.94 83 MET A O 1
ATOM 616 N N . THR A 1 84 ? -12.642 5.665 26.305 1.00 93.62 84 THR A N 1
ATOM 617 C CA . THR A 1 84 ? -13.161 6.677 27.226 1.00 93.62 84 THR A CA 1
ATOM 618 C C . THR A 1 84 ? -14.568 7.103 26.785 1.00 93.62 84 THR A C 1
ATOM 620 O O . THR A 1 84 ? -14.858 7.109 25.586 1.00 93.62 84 THR A O 1
ATOM 623 N N . PRO A 1 85 ? -15.485 7.444 27.712 1.00 92.19 85 PRO A N 1
ATOM 624 C CA . PRO A 1 85 ? -16.836 7.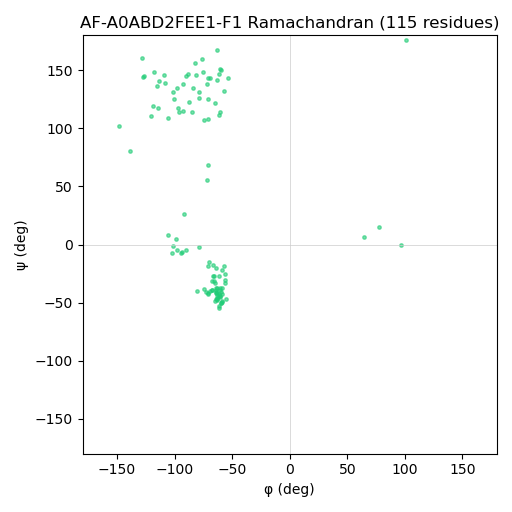860 27.343 1.00 92.19 85 PRO A CA 1
ATOM 625 C C . PRO A 1 85 ? -16.828 9.113 26.455 1.00 92.19 85 PRO A C 1
ATOM 627 O O . PRO A 1 85 ? -16.474 10.199 26.908 1.00 92.19 85 PRO A O 1
ATOM 630 N N . SER A 1 86 ? -17.257 8.953 25.202 1.00 92.50 86 SER A N 1
ATOM 631 C CA . SER A 1 86 ? -17.336 10.021 24.200 1.00 92.50 86 SER A CA 1
ATOM 632 C C . SER A 1 86 ? -18.641 9.870 23.398 1.00 92.50 86 SER A C 1
ATOM 634 O O . SER A 1 86 ? -18.663 9.260 22.331 1.00 92.50 86 SER A O 1
ATOM 636 N N . PRO A 1 87 ? -19.786 10.338 23.934 1.00 92.12 87 PRO A N 1
ATOM 637 C CA . PRO A 1 87 ? -21.115 10.013 23.398 1.00 92.12 87 PRO A CA 1
ATOM 638 C C . PRO A 1 87 ? -21.426 10.655 22.037 1.00 92.12 87 PRO A C 1
ATOM 640 O O . PRO A 1 87 ? -22.381 10.261 21.376 1.00 92.12 87 PRO A O 1
ATOM 643 N N . SER A 1 88 ? -20.644 11.651 21.626 1.00 96.00 88 SER A N 1
ATOM 644 C CA . SER A 1 88 ? -20.764 12.345 20.340 1.00 96.00 88 SER A CA 1
ATOM 645 C C . SER A 1 88 ? -19.798 11.825 19.272 1.00 96.00 88 SER A C 1
ATOM 647 O O . SER A 1 88 ? -19.833 12.303 18.140 1.00 96.00 88 SER A O 1
ATOM 649 N N . GLU A 1 89 ? -18.911 10.894 19.621 1.00 95.62 89 GLU A N 1
ATOM 650 C CA . GLU A 1 89 ? -17.878 10.387 18.723 1.00 95.62 89 GLU A CA 1
ATOM 651 C C . GLU A 1 89 ? -18.353 9.134 17.986 1.00 95.62 89 GLU A C 1
ATOM 653 O O . GLU A 1 89 ? -19.011 8.256 18.545 1.00 95.62 89 GLU A O 1
ATOM 658 N N . MET A 1 90 ? -18.038 9.068 16.694 1.00 95.94 90 MET A N 1
ATOM 659 C CA . MET A 1 90 ? -18.390 7.936 15.846 1.00 95.94 90 MET A CA 1
ATOM 660 C C . MET A 1 90 ? -17.202 6.993 15.729 1.00 95.94 90 MET A C 1
ATOM 662 O O . MET A 1 90 ? -16.087 7.420 15.441 1.00 95.94 90 MET A O 1
ATOM 666 N N . PHE A 1 91 ? -17.465 5.697 15.867 1.00 95.38 91 PHE A N 1
ATOM 667 C CA . PHE A 1 91 ? -16.449 4.660 15.754 1.00 95.38 91 PHE A CA 1
ATOM 668 C C . PHE A 1 91 ? -16.737 3.766 14.554 1.00 95.38 91 PHE A C 1
ATOM 670 O O . PHE A 1 91 ? -17.871 3.342 14.328 1.00 95.38 91 PHE A O 1
ATOM 677 N N . ILE A 1 92 ? -15.687 3.447 13.800 1.00 96.69 92 ILE A N 1
ATOM 678 C CA . ILE A 1 92 ? -15.738 2.453 12.730 1.00 96.69 92 ILE A CA 1
ATOM 679 C C . ILE A 1 92 ? -15.142 1.155 13.285 1.00 96.69 92 ILE A C 1
ATOM 681 O O . ILE A 1 92 ? -14.006 1.171 13.761 1.00 96.69 92 ILE A O 1
ATOM 685 N N . PRO A 1 93 ? -15.855 0.017 13.226 1.00 97.00 93 PRO A N 1
ATOM 686 C CA . PRO 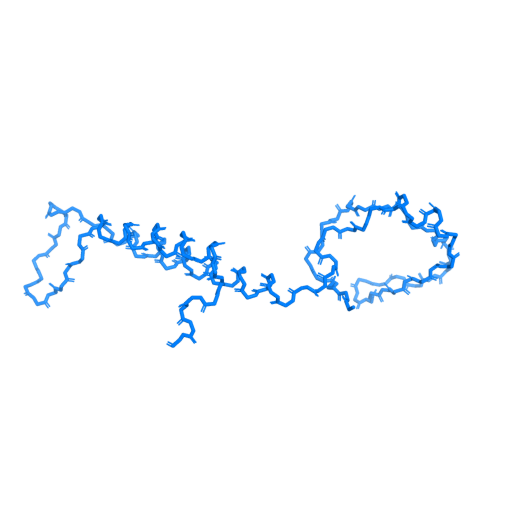A 1 93 ? -15.285 -1.265 13.619 1.00 97.00 93 PRO A CA 1
ATOM 687 C C . PRO A 1 93 ? -14.020 -1.590 12.810 1.00 97.00 93 PRO A C 1
ATOM 689 O O . PRO A 1 93 ? -14.027 -1.511 11.580 1.00 97.00 93 PRO A O 1
ATOM 692 N N . ALA A 1 94 ? -12.943 -2.005 13.483 1.00 96.25 94 ALA A N 1
ATOM 693 C CA . ALA A 1 94 ? -11.642 -2.239 12.842 1.00 96.25 94 ALA A CA 1
ATOM 694 C C . ALA A 1 94 ? -11.707 -3.251 11.678 1.00 96.25 94 ALA A C 1
ATOM 696 O O . ALA A 1 94 ? -11.026 -3.098 10.665 1.00 96.25 94 ALA A O 1
ATOM 697 N N . ASN A 1 95 ? -12.587 -4.253 11.768 1.00 96.69 95 ASN A N 1
ATOM 698 C CA . ASN A 1 95 ? -12.791 -5.236 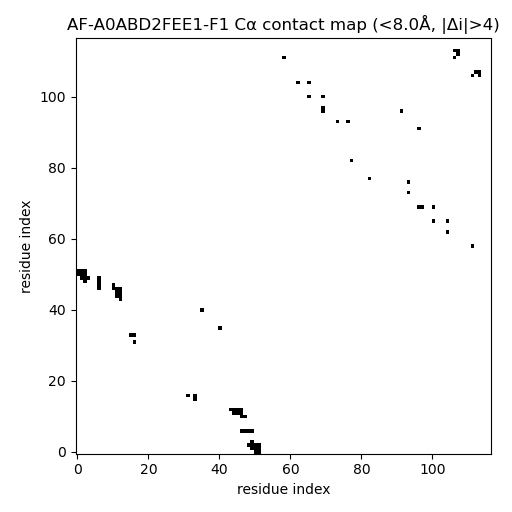10.702 1.00 96.69 95 ASN A CA 1
ATOM 699 C C . ASN A 1 95 ? -13.396 -4.635 9.417 1.00 96.69 95 ASN A C 1
ATOM 701 O O . ASN A 1 95 ? -13.166 -5.173 8.336 1.00 96.69 95 ASN A O 1
ATOM 705 N N . VAL A 1 96 ? -14.161 -3.543 9.506 1.00 97.69 96 VAL A N 1
ATOM 706 C CA . VAL A 1 96 ? -14.694 -2.829 8.336 1.00 97.69 96 VAL A CA 1
ATOM 707 C C . VAL A 1 96 ? -13.563 -2.097 7.619 1.00 97.69 96 VAL A C 1
ATOM 709 O O . VAL A 1 96 ? -13.483 -2.167 6.394 1.00 97.69 96 VAL A O 1
ATOM 712 N N . VAL A 1 97 ? -12.655 -1.469 8.373 1.00 96.62 97 VAL A N 1
ATOM 713 C CA . VAL A 1 97 ? -11.472 -0.786 7.822 1.00 96.62 97 VAL A CA 1
ATOM 714 C C . VAL A 1 97 ? -10.542 -1.782 7.121 1.00 96.62 97 VAL A C 1
ATOM 716 O O . VAL A 1 97 ? -10.150 -1.540 5.981 1.00 96.62 97 VAL A O 1
ATOM 719 N N . LEU A 1 98 ? -10.265 -2.936 7.744 1.00 96.56 98 LEU A N 1
ATOM 720 C CA . LEU A 1 98 ? -9.467 -4.010 7.133 1.00 96.56 98 LEU A CA 1
ATOM 721 C C . LEU A 1 98 ? -10.098 -4.518 5.829 1.00 96.56 98 LEU A C 1
ATOM 723 O O . LEU A 1 98 ? -9.439 -4.553 4.793 1.00 96.56 98 LEU A O 1
ATOM 727 N N . LYS A 1 99 ? -11.398 -4.838 5.845 1.00 97.94 99 LYS A N 1
ATOM 728 C CA . LYS A 1 99 ? -12.109 -5.288 4.638 1.00 97.94 99 LYS A CA 1
ATOM 729 C C . LYS A 1 99 ? -12.092 -4.241 3.528 1.00 97.94 99 LYS A C 1
ATOM 731 O O . LYS A 1 99 ? -12.025 -4.604 2.353 1.00 97.94 99 LYS A O 1
ATOM 736 N N . TRP A 1 100 ? -12.206 -2.958 3.866 1.00 97.56 100 TRP A N 1
ATOM 737 C CA . TRP A 1 100 ? -12.107 -1.876 2.888 1.00 97.56 100 TRP A CA 1
ATOM 738 C C . TRP A 1 100 ? -10.710 -1.829 2.263 1.00 97.56 100 TRP A C 1
ATOM 740 O O . TRP A 1 100 ? -10.604 -1.806 1.037 1.00 97.56 100 TRP A O 1
ATOM 750 N N . TYR A 1 101 ? -9.664 -1.900 3.087 1.00 96.88 101 TYR A N 1
ATOM 751 C CA . TYR A 1 101 ? -8.271 -1.889 2.646 1.00 96.88 101 TYR A CA 1
ATOM 752 C C . TYR A 1 101 ? -7.962 -3.058 1.698 1.00 96.88 101 TYR A C 1
ATOM 754 O O . TYR A 1 101 ? -7.513 -2.829 0.574 1.00 96.88 101 TYR A O 1
ATOM 762 N N . GLU A 1 102 ? -8.314 -4.289 2.080 1.00 97.06 102 GLU A N 1
ATOM 763 C CA . GLU A 1 102 ? -8.116 -5.486 1.246 1.00 97.06 102 GLU A CA 1
ATOM 764 C C . GLU A 1 102 ? -8.852 -5.378 -0.100 1.00 97.06 102 GLU A C 1
ATOM 766 O O . GLU A 1 102 ? -8.313 -5.704 -1.162 1.00 97.06 102 GLU A O 1
ATOM 771 N N . ASN A 1 103 ? -10.094 -4.881 -0.085 1.00 96.94 103 ASN A N 1
ATOM 772 C CA . ASN A 1 103 ? -10.862 -4.695 -1.315 1.00 96.94 103 ASN A CA 1
ATOM 773 C C . ASN A 1 103 ? -10.280 -3.600 -2.209 1.00 96.94 103 ASN A C 1
ATOM 775 O O . ASN A 1 103 ? -10.284 -3.762 -3.433 1.00 96.94 103 ASN A O 1
ATOM 779 N N . PHE A 1 104 ? -9.796 -2.505 -1.624 1.00 95.50 104 PHE A N 1
ATOM 780 C CA . PHE A 1 104 ? -9.162 -1.428 -2.371 1.00 95.50 104 PHE A CA 1
ATOM 781 C C . PHE A 1 104 ? -7.867 -1.922 -3.019 1.00 95.50 104 PHE A C 1
ATOM 783 O O . PHE A 1 104 ? -7.706 -1.755 -4.228 1.00 95.50 104 PHE A O 1
ATOM 790 N N . GLN A 1 105 ? -6.996 -2.605 -2.265 1.00 94.00 105 GLN A N 1
ATOM 791 C CA . GLN A 1 105 ? -5.763 -3.202 -2.792 1.00 94.00 105 GLN A CA 1
ATOM 792 C C . GLN A 1 105 ? -6.047 -4.150 -3.957 1.00 94.00 105 GLN A C 1
ATOM 794 O O . GLN A 1 105 ? -5.435 -4.037 -5.020 1.00 94.00 105 GLN A O 1
ATOM 799 N N . ARG A 1 106 ? -7.033 -5.041 -3.799 1.00 95.44 106 ARG A N 1
ATOM 800 C CA . ARG A 1 106 ? -7.426 -5.981 -4.854 1.00 95.44 106 ARG A CA 1
ATOM 801 C C . ARG A 1 106 ? -7.897 -5.268 -6.122 1.00 95.44 106 ARG A C 1
ATOM 803 O O . ARG A 1 106 ? -7.516 -5.669 -7.218 1.00 95.44 106 ARG A O 1
ATOM 810 N N . ARG A 1 107 ? -8.729 -4.228 -5.996 1.00 94.00 107 ARG A N 1
ATOM 811 C CA . ARG A 1 107 ? -9.204 -3.450 -7.155 1.00 94.00 107 ARG A CA 1
ATOM 812 C C . ARG A 1 107 ? -8.073 -2.659 -7.810 1.00 94.00 107 ARG A C 1
ATOM 814 O O . ARG A 1 107 ? -8.013 -2.622 -9.035 1.00 94.00 107 ARG A O 1
ATOM 821 N N . LEU A 1 108 ? -7.165 -2.098 -7.013 1.00 91.06 108 LEU A N 1
ATOM 822 C CA . LEU A 1 108 ? -6.004 -1.350 -7.494 1.00 91.06 108 LEU A CA 1
ATOM 823 C C . LEU A 1 108 ? -5.055 -2.233 -8.313 1.00 91.06 108 LEU A C 1
ATOM 825 O O . LEU A 1 108 ? -4.601 -1.812 -9.372 1.00 91.06 108 LEU A O 1
ATOM 829 N N . ALA A 1 109 ? -4.809 -3.467 -7.860 1.00 89.31 109 ALA A N 1
ATOM 830 C CA . ALA A 1 109 ? -3.979 -4.436 -8.575 1.00 89.31 109 ALA A CA 1
ATOM 831 C C . ALA A 1 109 ? -4.593 -4.879 -9.916 1.00 89.31 109 ALA A C 1
ATOM 833 O O . ALA A 1 109 ? -3.866 -5.179 -10.858 1.00 89.31 109 ALA A O 1
ATOM 834 N N . GLN A 1 110 ? -5.926 -4.922 -10.010 1.00 90.38 110 GLN A N 1
ATOM 835 C CA . GLN A 1 110 ? -6.635 -5.289 -11.241 1.00 90.38 110 GLN A CA 1
ATOM 836 C C . GLN A 1 110 ? -6.729 -4.126 -12.234 1.00 90.38 110 GLN A C 1
ATOM 838 O O . GLN A 1 110 ? -6.611 -4.328 -13.439 1.00 90.38 110 GLN A O 1
ATOM 843 N N . ASN A 1 111 ? -6.981 -2.915 -11.741 1.00 88.06 111 ASN A N 1
ATOM 844 C CA . ASN A 1 111 ? -7.107 -1.715 -12.556 1.00 88.06 111 ASN A CA 1
ATOM 845 C C . ASN A 1 111 ? -6.617 -0.498 -11.754 1.00 88.06 111 ASN A C 1
ATOM 847 O O . ASN A 1 111 ? -7.390 0.037 -10.960 1.00 88.06 111 ASN A O 1
ATOM 851 N N . PRO A 1 112 ? -5.392 0.005 -11.993 1.00 87.19 112 PRO A N 1
ATOM 852 C CA . PRO A 1 112 ? -4.835 1.149 -11.264 1.00 87.19 112 PRO A CA 1
ATOM 853 C C . PRO A 1 112 ? -5.677 2.437 -11.318 1.00 87.19 112 PRO A C 1
ATOM 855 O O . PRO A 1 112 ? -5.512 3.320 -10.476 1.00 87.19 112 PRO A O 1
ATOM 858 N N . LEU A 1 113 ? -6.596 2.552 -12.285 1.00 87.44 113 LEU A N 1
ATOM 859 C CA . LEU A 1 113 ? -7.435 3.731 -12.514 1.00 87.44 113 LEU A CA 1
ATOM 860 C C . LEU A 1 113 ? -8.897 3.552 -12.069 1.00 87.44 113 LEU A C 1
ATOM 862 O O . LEU A 1 113 ? -9.711 4.437 -12.326 1.00 87.44 113 LEU A O 1
ATOM 866 N N . PHE A 1 114 ? -9.253 2.454 -11.388 1.00 89.62 114 PHE A N 1
ATOM 867 C CA . PHE A 1 114 ? -10.651 2.124 -11.053 1.00 89.62 114 PHE A CA 1
ATOM 868 C C . PHE A 1 114 ? -11.405 3.213 -10.266 1.00 89.62 114 PHE A C 1
ATOM 870 O O . PHE A 1 114 ? -12.631 3.259 -10.287 1.00 89.62 114 PHE A O 1
ATOM 877 N N . TRP A 1 115 ? -10.676 4.054 -9.535 1.00 84.81 115 TRP A N 1
ATOM 878 C CA . TRP A 1 115 ? -11.206 5.075 -8.635 1.00 84.81 115 TRP A CA 1
ATOM 879 C C . TRP A 1 115 ? -11.340 6.459 -9.287 1.00 84.81 115 TRP A C 1
ATOM 881 O O . TRP A 1 115 ? -11.896 7.361 -8.672 1.00 84.81 115 TRP A O 1
ATOM 891 N N . LYS A 1 116 ? -10.840 6.644 -10.517 1.00 79.12 116 LYS A N 1
ATOM 892 C CA . LYS A 1 116 ? -10.808 7.937 -11.225 1.00 79.12 116 LYS A CA 1
ATOM 893 C C . LYS A 1 116 ? -12.054 8.174 -12.102 1.00 79.12 116 LYS A C 1
ATOM 895 O O . LYS A 1 116 ? -11.955 8.860 -13.115 1.00 79.12 116 LYS A O 1
ATOM 900 N N . THR A 1 117 ? -13.191 7.567 -11.757 1.00 58.84 117 THR A N 1
ATOM 901 C CA . THR A 1 117 ? -14.434 7.667 -12.548 1.00 58.84 117 THR A CA 1
ATOM 902 C C . THR A 1 117 ? -15.384 8.681 -11.940 1.00 58.84 117 THR A C 1
ATOM 904 O O . THR A 1 117 ? -15.511 8.661 -10.696 1.00 58.84 117 THR A O 1
#

Sequence (117 aa):
VWLLGGGEAGEGSQHPFGAMNIVRTPSVAQIGISVELLDSLAQQTPVGNAAVSSVDSFTQFTQKMLDNFYNFASSFAVSQAQMTPSPSEMFIPANVVLKWYENFQRRLAQNPLFWKT

Radius of gyration: 24.1 Å; Cα contacts (8 Å, |Δi|>4): 42; chains: 1; bounding box: 62×27×59 Å

Mean predicted aligned error: 10.47 Å

Foldseek 3Di:
DWDPPDFDPPDWDDDPDDPDVDDDDPVDDDDDDDDDDPVVVVPTDDTPRGDDDVVVVLLVVVVVVLVVVLVVVVVPDDDPVPDDDDPPDDDDHNVVSVVVSVVVVVVCVVPVCPPVD

Secondary structure (DSSP, 8-state):
-B--SSPPTT-SPPP----------TT----------HHHHTT--PPTT-B--HHHHHHHHHHHHHHHHHHHHHHT---GGG----TT-----HHHHHHHHHHHHHHHHH-TTTT--

InterPro domains:
  IPR031318 OPI10 family [PTHR12925] (18-117)
  IPR048364 Hikeshi-like, C-terminal domain [PF21057] (56-116)